Protein AF-X0SMT1-F1 (afdb_monomer_lite)

Radius of gyration: 12.83 Å; chains: 1; bounding box: 24×20×32 Å

Secondary structure (DSSP, 8-state):
-HHHHHHTTSS--GGG--EEEEGGGHHHHHHHHHHT--S-EEEES--

Foldseek 3Di:
DVVVCVVVVVDDVVVQAPEEEEPVCVVVVVVCVVVVVHRHYHYDDDD

InterPro domains:
  IPR011032 GroES-like superfamily [SSF50129] (2-45)

Organism: NCBI:txid412755

Structure (mmCIF, N/CA/C/O backbone):
data_AF-X0SMT1-F1
#
_entry.id   AF-X0SMT1-F1
#
loop_
_atom_site.group_PDB
_atom_site.id
_atom_site.type_symbol
_atom_site.label_atom_id
_atom_site.label_alt_id
_atom_site.label_comp_id
_atom_site.label_asym_id
_atom_site.label_entity_id
_atom_site.label_seq_id
_atom_site.pdbx_PDB_ins_code
_atom_site.Cartn_x
_atom_site.Cartn_y
_atom_site.Cartn_z
_atom_site.occupancy
_atom_site.B_iso_or_equiv
_atom_site.auth_seq_id
_atom_site.auth_comp_id
_atom_site.auth_asym_id
_atom_site.auth_atom_id
_atom_site.pdbx_PDB_model_num
ATOM 1 N N . ARG A 1 1 ? -4.254 -10.877 14.614 1.00 78.00 1 ARG A N 1
ATOM 2 C CA . ARG A 1 1 ? -4.278 -9.645 15.443 1.00 78.00 1 ARG A CA 1
ATOM 3 C C . ARG A 1 1 ? -4.429 -8.353 14.637 1.00 78.00 1 ARG A C 1
ATOM 5 O O . ARG A 1 1 ? -5.380 -7.637 14.894 1.00 78.00 1 ARG A O 1
ATOM 12 N N . TYR A 1 2 ? -3.541 -8.012 13.688 1.00 85.38 2 TYR A N 1
ATOM 13 C CA . TYR A 1 2 ? -3.703 -6.774 12.888 1.00 85.38 2 TYR A CA 1
ATOM 14 C C . TYR A 1 2 ? -4.907 -6.813 11.939 1.00 85.38 2 TYR A C 1
ATOM 16 O O . TYR A 1 2 ? -5.622 -5.825 11.821 1.00 85.38 2 TYR A O 1
ATOM 24 N N . VAL A 1 3 ? -5.167 -7.974 11.332 1.00 88.75 3 VAL A N 1
ATOM 25 C CA . VAL A 1 3 ? -6.373 -8.209 10.525 1.00 88.75 3 VAL A CA 1
ATOM 26 C C . VAL A 1 3 ? -7.635 -8.001 11.365 1.00 88.75 3 VAL A C 1
ATOM 28 O O . VAL A 1 3 ? -8.537 -7.299 10.936 1.00 88.75 3 VAL A O 1
ATOM 31 N N . ASP A 1 4 ? -7.665 -8.505 12.601 1.00 90.06 4 ASP A N 1
ATOM 32 C CA . ASP A 1 4 ? -8.813 -8.334 13.505 1.00 90.06 4 ASP A CA 1
ATOM 33 C C . ASP A 1 4 ? -9.072 -6.855 13.833 1.00 90.06 4 ASP A C 1
ATOM 35 O O . ASP A 1 4 ? -10.217 -6.429 13.942 1.00 90.06 4 ASP A O 1
ATOM 39 N N . PHE A 1 5 ? -8.021 -6.040 13.961 1.00 89.25 5 PHE A N 1
ATOM 40 C CA . PHE A 1 5 ? -8.159 -4.593 14.155 1.00 89.25 5 PHE A CA 1
ATOM 41 C C . PHE A 1 5 ? -8.688 -3.878 12.912 1.00 89.25 5 PHE A C 1
ATOM 43 O O . PHE A 1 5 ? -9.485 -2.956 13.056 1.00 89.25 5 PHE A O 1
ATOM 50 N N . TYR A 1 6 ? -8.308 -4.322 11.715 1.00 89.75 6 TYR A N 1
ATOM 51 C CA . TYR A 1 6 ? -8.910 -3.841 10.472 1.00 89.75 6 TYR A CA 1
ATOM 52 C C . TYR A 1 6 ? -10.395 -4.221 10.395 1.00 89.75 6 TYR A C 1
ATOM 54 O O . TYR A 1 6 ? -11.247 -3.351 10.245 1.00 89.75 6 TYR A O 1
ATOM 62 N N . LEU A 1 7 ? -10.723 -5.496 10.622 1.00 89.62 7 LEU A N 1
ATOM 63 C CA . LEU A 1 7 ? -12.099 -6.001 10.564 1.00 89.62 7 LEU A CA 1
ATOM 64 C C . LEU A 1 7 ? -13.017 -5.376 11.625 1.00 89.62 7 LEU A C 1
ATOM 66 O O . LEU A 1 7 ? -14.210 -5.218 11.394 1.00 89.62 7 LEU A O 1
ATOM 70 N N . THR A 1 8 ? -12.471 -4.998 12.782 1.00 92.94 8 THR A N 1
ATOM 71 C CA . THR A 1 8 ? -13.211 -4.291 13.845 1.00 92.94 8 THR A CA 1
ATOM 72 C C . THR A 1 8 ? -13.220 -2.768 13.669 1.00 92.94 8 THR A C 1
ATOM 74 O O . THR A 1 8 ? -13.662 -2.057 14.570 1.00 92.94 8 THR A O 1
ATOM 77 N N . GLY A 1 9 ? -12.719 -2.249 12.540 1.00 87.75 9 GLY A N 1
ATOM 78 C CA . GLY A 1 9 ? -12.704 -0.819 12.211 1.00 87.75 9 GLY A CA 1
ATOM 79 C C . GLY A 1 9 ? -11.714 0.019 13.027 1.00 87.75 9 GLY A C 1
ATOM 80 O O . GLY A 1 9 ? -11.696 1.240 12.913 1.00 87.75 9 GLY A O 1
ATOM 81 N N . LYS A 1 10 ? -10.866 -0.614 13.845 1.00 88.81 10 LYS A N 1
ATOM 82 C CA . LYS A 1 10 ? -9.829 0.053 14.653 1.00 88.81 10 LYS A CA 1
ATOM 83 C C . LYS A 1 10 ? -8.598 0.452 13.838 1.00 88.81 10 LYS A C 1
ATOM 85 O O . LYS A 1 10 ? -7.719 1.132 14.360 1.00 88.81 10 LYS A O 1
ATOM 90 N N . LEU A 1 11 ? -8.514 0.005 12.587 1.00 87.75 11 LEU A N 1
ATOM 91 C CA . LEU A 1 11 ? -7.457 0.348 11.647 1.00 87.75 11 LEU A CA 1
ATOM 92 C C . LEU A 1 11 ? -8.085 0.655 10.284 1.00 87.75 11 LEU A C 1
ATOM 94 O O . LEU A 1 11 ? -8.646 -0.237 9.658 1.00 87.75 11 LEU A O 1
ATOM 98 N N . GLN A 1 12 ? -7.976 1.897 9.818 1.00 85.69 12 GLN A N 1
ATOM 99 C CA . GLN A 1 12 ? -8.489 2.324 8.512 1.00 85.69 12 GLN A CA 1
ATOM 100 C C . GLN A 1 12 ? -7.421 2.102 7.438 1.00 85.69 12 GLN A C 1
ATOM 102 O O . GLN A 1 12 ? -6.689 3.013 7.068 1.00 85.69 12 GLN A O 1
ATOM 107 N N . LEU A 1 13 ? -7.270 0.855 6.982 1.00 85.94 13 LEU A N 1
ATOM 108 C CA . LEU A 1 13 ? -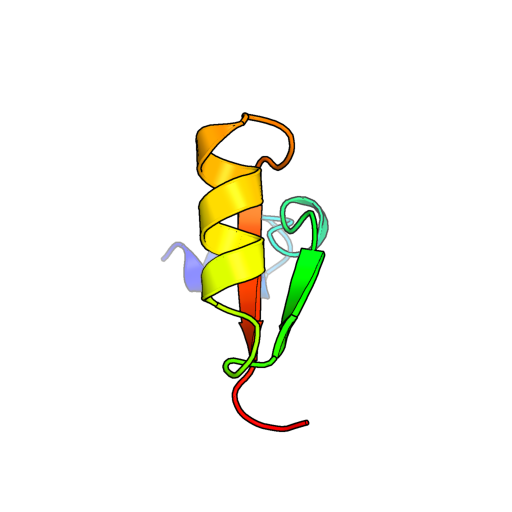6.278 0.526 5.950 1.00 85.94 13 LEU A CA 1
ATOM 109 C C . LEU A 1 13 ? -6.679 1.020 4.561 1.00 85.94 13 LEU A C 1
ATOM 111 O O . LEU A 1 13 ? -5.794 1.317 3.762 1.00 85.94 13 LEU A O 1
ATOM 115 N N . ASP A 1 14 ? -7.979 1.104 4.279 1.00 85.25 14 ASP A N 1
ATOM 116 C CA . ASP A 1 14 ? -8.479 1.512 2.966 1.00 85.25 14 ASP A CA 1
ATOM 117 C C . ASP A 1 14 ? -8.093 2.956 2.634 1.00 8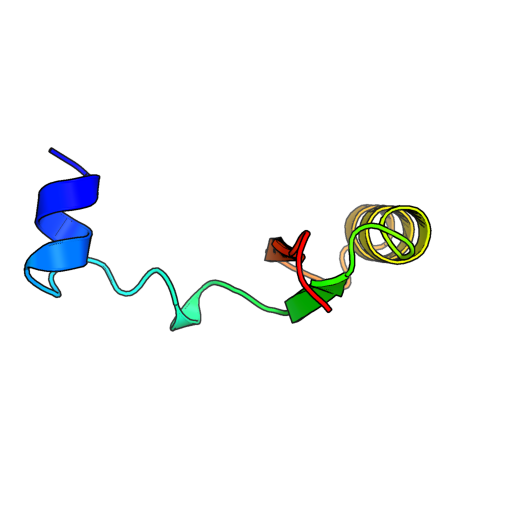5.25 14 ASP A C 1
ATOM 119 O O . ASP A 1 14 ? -7.614 3.219 1.534 1.00 85.25 14 ASP A O 1
ATOM 123 N N . ASP A 1 15 ? -8.163 3.853 3.618 1.00 86.19 15 ASP A N 1
ATOM 124 C CA . ASP A 1 15 ? -7.793 5.266 3.462 1.00 86.19 15 ASP A CA 1
ATOM 125 C C . ASP A 1 15 ? -6.280 5.470 3.276 1.00 86.19 15 ASP A C 1
ATOM 127 O O . ASP A 1 15 ? -5.824 6.514 2.812 1.00 86.19 15 ASP A O 1
ATOM 131 N N . MET A 1 16 ? -5.473 4.460 3.616 1.00 87.56 16 MET A N 1
ATOM 132 C CA . MET A 1 16 ? -4.023 4.481 3.418 1.00 87.56 16 MET A CA 1
ATOM 133 C C . MET A 1 16 ? -3.603 4.032 2.013 1.00 87.56 16 MET A C 1
ATOM 135 O O . MET A 1 16 ? -2.413 4.091 1.697 1.00 87.56 16 MET A O 1
ATOM 139 N N . VAL A 1 17 ? -4.525 3.531 1.183 1.00 89.62 17 VAL A N 1
ATOM 140 C CA . VAL A 1 17 ? -4.231 3.090 -0.186 1.00 89.62 17 VAL A CA 1
ATOM 141 C C . VAL A 1 17 ? -4.407 4.267 -1.141 1.00 89.62 17 VAL A C 1
ATOM 143 O O . VAL A 1 17 ? -5.519 4.703 -1.409 1.00 89.62 17 VAL A O 1
ATOM 146 N N . SER A 1 18 ? -3.301 4.765 -1.693 1.00 89.12 18 SER A N 1
ATOM 147 C CA . SER A 1 18 ? -3.301 5.922 -2.597 1.00 89.12 18 SER A CA 1
ATOM 148 C C . SER A 1 18 ? -3.832 5.588 -3.991 1.00 89.12 18 SER A C 1
ATOM 150 O O . SER A 1 18 ? -4.398 6.450 -4.654 1.00 89.12 18 SER A O 1
ATOM 152 N N . GLN A 1 19 ? -3.633 4.352 -4.456 1.00 89.56 19 GLN A N 1
ATOM 153 C CA .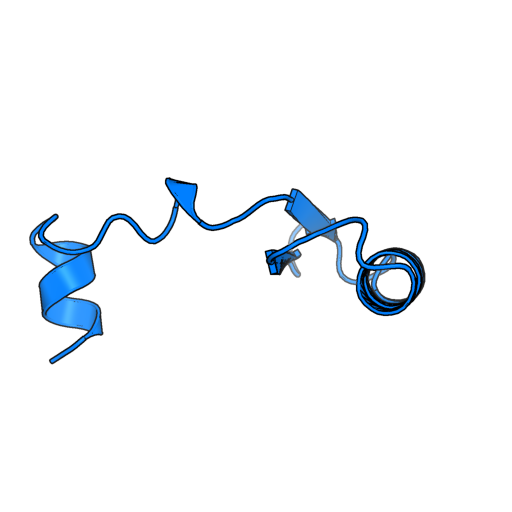 GLN A 1 19 ? -4.120 3.909 -5.761 1.00 89.56 19 GLN A CA 1
ATOM 154 C C . GLN A 1 19 ? -4.278 2.391 -5.846 1.00 89.56 19 GLN A C 1
ATOM 156 O O . GLN A 1 19 ? -3.567 1.630 -5.180 1.00 89.56 19 GLN A O 1
ATOM 161 N N . ARG A 1 20 ? -5.192 1.961 -6.720 1.00 92.19 20 ARG A N 1
ATOM 162 C CA . ARG A 1 20 ? -5.386 0.565 -7.119 1.00 92.19 20 ARG A CA 1
ATOM 163 C C . ARG A 1 20 ? -5.147 0.456 -8.618 1.00 92.19 20 ARG A C 1
ATOM 165 O O . ARG A 1 20 ? -5.734 1.216 -9.383 1.00 92.19 20 ARG A O 1
ATOM 172 N N . LEU A 1 21 ? -4.269 -0.454 -9.018 1.00 93.12 21 LEU A N 1
ATOM 173 C CA . LEU A 1 21 ? -3.868 -0.642 -10.410 1.00 93.12 21 LEU A CA 1
ATOM 174 C C . LEU A 1 21 ? -3.950 -2.124 -10.778 1.00 93.12 21 LEU A C 1
ATOM 176 O O . LEU A 1 21 ? -3.714 -2.969 -9.914 1.00 93.12 21 LEU A O 1
ATOM 180 N N . PRO A 1 22 ? -4.253 -2.453 -12.037 1.00 95.38 22 PRO A N 1
ATOM 181 C CA . PRO A 1 22 ? -4.230 -3.833 -12.490 1.00 95.38 22 PRO A CA 1
ATOM 182 C C . PRO A 1 22 ? -2.774 -4.323 -12.615 1.00 95.38 22 PRO A C 1
ATOM 184 O O . PRO A 1 22 ? -1.846 -3.515 -12.761 1.00 95.38 22 PRO A O 1
ATOM 187 N N . LEU A 1 23 ? -2.548 -5.637 -12.521 1.00 94.25 23 LEU A N 1
ATOM 188 C CA . LEU A 1 23 ? -1.202 -6.227 -12.503 1.00 94.25 23 LEU A CA 1
ATOM 189 C C . LEU A 1 23 ? -0.375 -5.866 -13.748 1.00 94.25 23 LEU A C 1
ATOM 191 O O . LEU A 1 23 ? 0.835 -5.658 -13.653 1.00 94.25 23 LEU A O 1
ATOM 195 N N . GLU A 1 24 ? -1.021 -5.724 -14.901 1.00 95.25 24 GLU A N 1
ATOM 196 C CA . GLU A 1 24 ? -0.419 -5.347 -16.184 1.00 95.25 24 GLU A CA 1
ATOM 197 C C . GLU A 1 24 ? 0.314 -4.001 -16.097 1.00 95.25 24 GLU A C 1
ATOM 199 O O . GLU A 1 24 ? 1.274 -3.755 -16.829 1.00 95.25 24 GLU A O 1
ATOM 204 N N . ARG A 1 25 ? -0.100 -3.136 -15.161 1.00 94.50 25 ARG A N 1
ATOM 205 C CA . ARG A 1 25 ? 0.478 -1.808 -14.922 1.00 94.50 25 ARG A CA 1
ATOM 206 C C . ARG A 1 25 ? 1.481 -1.765 -13.772 1.00 94.50 25 ARG A C 1
ATOM 208 O O . ARG A 1 25 ? 1.845 -0.685 -13.309 1.00 94.50 25 ARG A O 1
ATOM 215 N N . VAL A 1 26 ? 2.001 -2.911 -13.329 1.00 93.12 26 VAL A N 1
ATOM 216 C CA . VAL A 1 26 ? 2.993 -2.991 -12.238 1.00 93.12 26 VAL A CA 1
ATOM 217 C C . VAL A 1 26 ? 4.212 -2.083 -12.450 1.00 93.12 26 VAL A C 1
ATOM 219 O O . VAL A 1 26 ? 4.708 -1.481 -11.498 1.00 93.12 26 VAL A O 1
ATOM 222 N N . ASN A 1 27 ? 4.669 -1.921 -13.695 1.00 94.88 27 ASN A N 1
ATOM 223 C CA . ASN A 1 27 ? 5.810 -1.061 -14.016 1.00 94.88 27 ASN A CA 1
ATOM 224 C C . ASN A 1 27 ? 5.519 0.424 -13.752 1.00 94.88 27 ASN A C 1
ATOM 226 O O . ASN A 1 27 ? 6.392 1.133 -13.252 1.00 94.88 27 ASN A O 1
ATOM 230 N N . GLU A 1 28 ? 4.297 0.882 -14.038 1.00 92.81 28 GLU A N 1
ATOM 231 C CA . GLU A 1 28 ? 3.856 2.253 -13.754 1.00 92.81 28 GLU A CA 1
ATOM 232 C C . GLU A 1 28 ? 3.818 2.491 -12.236 1.00 92.81 28 GLU A C 1
ATOM 234 O O . GLU A 1 28 ? 4.367 3.478 -11.743 1.00 92.81 28 GLU A O 1
ATOM 239 N N . ALA A 1 29 ? 3.277 1.530 -11.474 1.00 92.06 29 ALA A N 1
ATOM 240 C CA . ALA A 1 29 ? 3.240 1.590 -10.012 1.00 92.06 29 ALA A CA 1
ATOM 241 C C . ALA A 1 29 ? 4.648 1.671 -9.390 1.00 92.06 29 ALA A C 1
ATOM 243 O O . ALA A 1 29 ? 4.879 2.424 -8.442 1.00 92.06 29 ALA A O 1
ATOM 244 N N . LEU A 1 30 ? 5.601 0.911 -9.938 1.00 91.94 30 LEU A N 1
ATOM 245 C CA . LEU A 1 30 ? 7.004 0.909 -9.514 1.00 91.94 30 LEU A CA 1
ATOM 246 C C . LEU A 1 30 ? 7.717 2.224 -9.839 1.00 91.94 30 LEU A C 1
ATOM 248 O O . LEU A 1 30 ? 8.524 2.695 -9.036 1.00 91.94 30 LEU A O 1
ATOM 252 N N . ALA A 1 31 ? 7.440 2.814 -11.002 1.00 93.75 31 ALA A N 1
ATOM 253 C CA . ALA A 1 31 ? 7.992 4.109 -11.380 1.00 93.75 31 ALA A CA 1
ATOM 254 C C . ALA A 1 31 ? 7.500 5.219 -10.438 1.00 93.75 31 ALA A C 1
ATOM 256 O O . ALA A 1 31 ? 8.325 5.965 -9.912 1.00 93.75 31 ALA A O 1
ATOM 257 N N . ALA A 1 32 ? 6.194 5.263 -10.156 1.00 90.31 32 ALA A N 1
ATOM 258 C CA . ALA A 1 32 ? 5.597 6.224 -9.227 1.00 90.31 32 ALA A CA 1
ATOM 259 C C . ALA A 1 32 ? 6.160 6.080 -7.800 1.00 90.31 32 ALA A C 1
ATOM 261 O O . ALA A 1 32 ? 6.46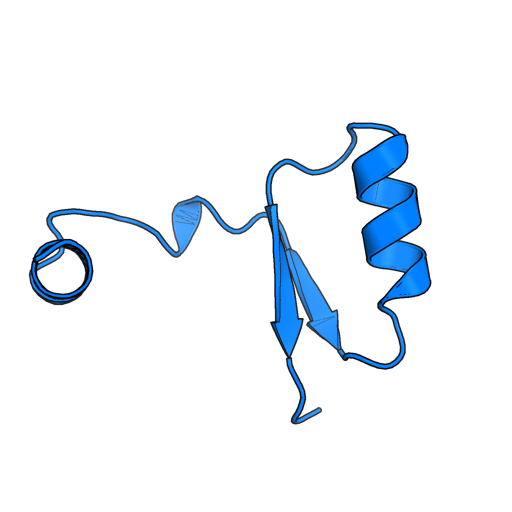5 7.073 -7.139 1.00 90.31 32 ALA A O 1
ATOM 262 N N . LEU A 1 33 ? 6.376 4.839 -7.337 1.00 89.44 33 LEU A N 1
ATOM 263 C CA . LEU A 1 33 ? 6.992 4.574 -6.032 1.00 89.44 33 LEU A CA 1
ATOM 264 C C . LEU A 1 33 ? 8.424 5.126 -5.953 1.00 89.44 33 LEU A C 1
ATOM 266 O O . LEU A 1 33 ? 8.799 5.728 -4.950 1.00 89.44 33 LEU A O 1
ATOM 270 N N . LYS A 1 34 ? 9.225 4.945 -7.011 1.00 89.38 34 LYS A N 1
ATOM 271 C CA . LYS A 1 34 ? 10.607 5.455 -7.070 1.00 89.38 34 LYS A CA 1
ATOM 272 C C . LYS A 1 34 ? 10.678 6.979 -7.085 1.00 89.38 34 LYS A C 1
ATOM 274 O O . LYS A 1 34 ? 11.638 7.536 -6.564 1.00 89.38 34 LYS A O 1
ATOM 279 N N . GLN A 1 35 ? 9.691 7.634 -7.687 1.00 90.94 35 GLN A N 1
ATOM 280 C CA . GLN A 1 35 ? 9.602 9.094 -7.733 1.00 90.94 35 GLN A CA 1
ATOM 281 C C . GLN A 1 35 ? 9.084 9.690 -6.413 1.00 90.94 35 GLN A C 1
ATOM 283 O O . GLN A 1 35 ? 9.182 10.895 -6.207 1.00 90.94 35 GLN A O 1
ATOM 288 N N . GLY A 1 36 ? 8.578 8.854 -5.496 1.00 87.25 36 GLY A N 1
ATOM 289 C CA . GLY A 1 36 ? 8.007 9.300 -4.225 1.00 87.25 36 GLY A CA 1
ATOM 290 C C . GLY A 1 36 ? 6.637 9.965 -4.375 1.00 87.25 36 GLY A C 1
ATOM 291 O O . GLY A 1 36 ? 6.160 10.596 -3.437 1.00 87.25 36 GLY A O 1
ATOM 292 N N . GLU A 1 37 ? 5.999 9.821 -5.537 1.00 81.06 37 GLU A N 1
ATOM 293 C CA . GLU A 1 37 ? 4.707 10.444 -5.844 1.00 81.06 37 GLU A CA 1
ATOM 294 C C . GLU A 1 37 ? 3.543 9.758 -5.120 1.00 81.06 37 GLU A C 1
ATOM 296 O O . GLU A 1 37 ? 2.470 10.339 -4.968 1.00 81.06 37 GLU A O 1
ATOM 301 N N . VAL A 1 38 ? 3.739 8.515 -4.666 1.00 82.12 38 VAL A N 1
ATOM 302 C CA . VAL A 1 38 ? 2.680 7.683 -4.087 1.00 82.12 38 VAL A CA 1
ATOM 303 C C . VAL A 1 38 ? 3.137 6.988 -2.812 1.00 82.12 38 VAL A C 1
ATOM 305 O O . VAL A 1 38 ? 4.221 6.411 -2.751 1.00 82.12 38 VAL A O 1
ATOM 308 N N . ALA A 1 39 ? 2.286 7.021 -1.784 1.00 81.00 39 ALA A N 1
ATOM 309 C CA . ALA A 1 39 ? 2.595 6.428 -0.485 1.00 81.00 39 ALA A CA 1
ATOM 310 C C . ALA A 1 39 ? 2.360 4.908 -0.470 1.00 81.00 39 ALA A C 1
ATOM 312 O O . ALA A 1 39 ? 3.162 4.160 0.092 1.00 81.00 39 ALA A O 1
ATOM 313 N N . ARG A 1 40 ? 1.259 4.433 -1.078 1.00 89.12 40 ARG A N 1
ATOM 314 C CA . ARG A 1 40 ? 0.928 3.000 -1.139 1.00 89.12 40 ARG A CA 1
ATOM 315 C C . ARG A 1 40 ? 0.039 2.661 -2.337 1.00 89.12 40 ARG A C 1
ATOM 317 O O . ARG A 1 40 ? -1.041 3.226 -2.489 1.00 89.12 40 ARG A O 1
ATOM 324 N N . SER A 1 41 ? 0.467 1.683 -3.131 1.00 92.19 41 SER A N 1
ATOM 325 C CA . S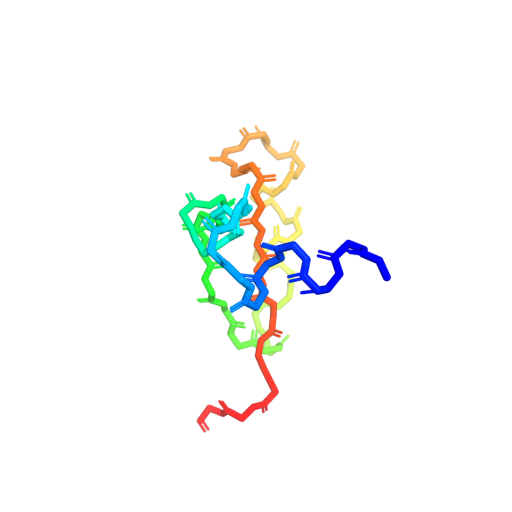ER A 1 41 ? -0.288 1.142 -4.268 1.00 92.19 41 SER A CA 1
ATOM 326 C C . SER A 1 41 ? -0.714 -0.297 -3.987 1.00 92.19 41 SER A C 1
ATOM 328 O O . SER A 1 41 ? 0.059 -1.064 -3.412 1.00 92.19 41 SER A O 1
ATOM 330 N N . VAL A 1 42 ? -1.917 -0.680 -4.414 1.00 93.06 42 VAL A N 1
ATOM 331 C CA . VAL A 1 42 ? -2.398 -2.070 -4.377 1.00 93.06 42 VAL A CA 1
ATOM 332 C C . VAL A 1 42 ? -2.580 -2.567 -5.806 1.00 93.06 42 VAL A C 1
ATOM 334 O O . VAL A 1 42 ? -3.247 -1.913 -6.606 1.00 93.06 42 VAL A O 1
ATOM 337 N N . LEU A 1 43 ? -1.984 -3.717 -6.122 1.00 94.19 43 LEU A N 1
ATOM 338 C CA . LEU A 1 43 ? -2.165 -4.375 -7.413 1.00 94.19 43 LEU A CA 1
ATOM 339 C C . LEU A 1 43 ? -3.315 -5.377 -7.324 1.00 94.19 43 LEU A C 1
ATOM 341 O O . LEU A 1 43 ? -3.340 -6.200 -6.407 1.00 94.19 43 LEU A O 1
ATOM 345 N N . VAL A 1 44 ? -4.256 -5.293 -8.261 1.00 93.56 44 VAL A N 1
ATOM 346 C CA . VAL A 1 44 ? -5.393 -6.214 -8.377 1.00 93.56 44 VAL A CA 1
ATOM 347 C C . VAL A 1 44 ? -5.196 -7.138 -9.579 1.00 93.56 44 VAL A C 1
ATOM 349 O O . VAL A 1 44 ? -4.6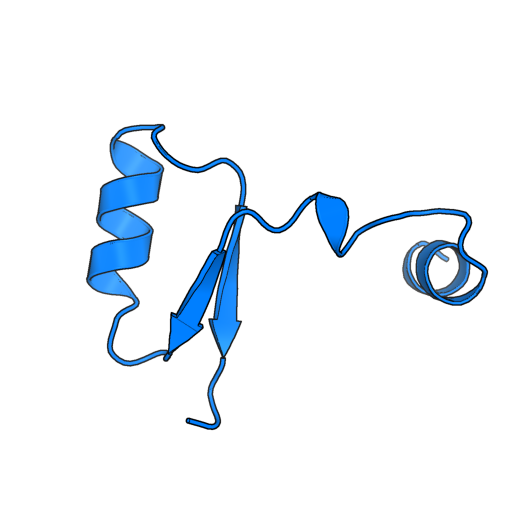27 -6.730 -10.589 1.00 93.56 44 VAL A O 1
ATOM 352 N N . PHE A 1 45 ? -5.616 -8.396 -9.443 1.00 88.81 45 PHE A N 1
ATOM 353 C CA . PHE A 1 45 ? -5.440 -9.431 -10.470 1.00 88.81 45 PHE A CA 1
ATOM 354 C C . PHE A 1 45 ? -6.656 -9.566 -11.393 1.00 88.81 45 PHE A C 1
ATOM 356 O O . PHE A 1 45 ? -6.495 -9.934 -12.550 1.00 88.81 45 PHE A O 1
ATOM 363 N N . ASP A 1 46 ? -7.846 -9.235 -10.895 1.00 72.75 46 ASP A N 1
ATOM 364 C CA . ASP A 1 46 ? -9.094 -9.308 -11.651 1.00 72.75 46 ASP A CA 1
ATOM 365 C C . ASP A 1 46 ? -9.459 -7.898 -12.129 1.00 72.75 46 ASP A C 1
ATOM 367 O O . ASP A 1 46 ? -9.732 -7.016 -11.308 1.00 72.75 46 ASP A O 1
ATOM 371 N N . SER A 1 47 ? -9.401 -7.678 -13.445 1.00 56.16 47 SER A N 1
ATOM 372 C CA . SER A 1 47 ? -9.780 -6.421 -14.111 1.00 56.16 47 SER A CA 1
ATOM 373 C C . SER A 1 47 ? -10.838 -6.676 -15.170 1.00 56.16 47 SER A C 1
ATOM 375 O O . SER A 1 47 ? -10.626 -7.607 -15.979 1.00 56.16 47 SER A O 1
#

pLDDT: mean 88.54, std 6.62, range [56.16, 95.38]

Sequence (47 aa):
RYVDFYLTGKLQLDDMVSQRLPLERVNEALAALKQGEVARSVLVFDS